Protein AF-A0A1J5G707-F1 (afdb_monomer_lite)

Structure (mmCIF, N/CA/C/O backbone):
data_AF-A0A1J5G707-F1
#
_entry.id   AF-A0A1J5G707-F1
#
loop_
_atom_site.group_PDB
_atom_site.id
_atom_site.type_symbol
_atom_site.label_atom_id
_atom_site.label_alt_id
_atom_site.label_comp_id
_atom_site.label_asym_id
_atom_site.label_entity_id
_atom_site.label_seq_id
_atom_site.pdbx_PDB_ins_code
_atom_site.Cartn_x
_atom_site.Cartn_y
_atom_site.Cartn_z
_atom_site.occupancy
_atom_site.B_iso_or_equiv
_atom_site.auth_seq_id
_atom_site.auth_comp_id
_atom_site.auth_asym_id
_atom_site.auth_atom_id
_atom_site.pdbx_PDB_model_num
ATOM 1 N N . MET A 1 1 ? -8.179 -23.708 23.354 1.00 42.88 1 MET A N 1
ATOM 2 C CA . MET A 1 1 ? -8.455 -23.627 21.904 1.00 42.88 1 MET A CA 1
ATOM 3 C C . MET A 1 1 ? -7.862 -22.336 21.342 1.00 42.88 1 MET A C 1
ATOM 5 O O . MET A 1 1 ? -8.293 -21.258 21.705 1.00 42.88 1 MET A O 1
ATOM 9 N N . ASN A 1 2 ? -6.838 -22.493 20.499 1.00 56.22 2 ASN A N 1
ATOM 10 C CA . ASN A 1 2 ? -6.420 -21.625 19.388 1.00 56.22 2 ASN A CA 1
ATOM 11 C C . ASN A 1 2 ? -6.091 -20.121 19.616 1.00 56.22 2 ASN A C 1
ATOM 13 O O . ASN A 1 2 ? -6.731 -19.232 19.063 1.00 56.22 2 ASN A O 1
ATOM 17 N N . SER A 1 3 ? -4.975 -19.843 20.297 1.00 58.81 3 SER A N 1
ATOM 18 C CA . SER A 1 3 ? -4.388 -18.502 20.515 1.00 58.81 3 SER A CA 1
ATOM 19 C C . SER A 1 3 ? -3.807 -17.802 19.263 1.00 58.81 3 SER A C 1
ATOM 21 O O . SER A 1 3 ? -3.106 -16.800 19.382 1.00 58.81 3 SER A O 1
ATOM 23 N N . LYS A 1 4 ? -4.063 -18.309 18.048 1.00 72.44 4 LYS A N 1
ATOM 24 C CA . LYS A 1 4 ? -3.436 -17.836 16.794 1.00 72.44 4 LYS A CA 1
ATOM 25 C C . LYS A 1 4 ? -4.046 -16.526 16.267 1.00 72.44 4 LYS A C 1
ATOM 27 O O . LYS A 1 4 ? -3.385 -15.784 15.544 1.00 72.44 4 LYS A O 1
ATOM 32 N N . PHE A 1 5 ? -5.295 -16.222 16.637 1.00 73.88 5 PHE A N 1
ATOM 33 C CA . PHE A 1 5 ? -6.060 -15.096 16.081 1.00 73.88 5 PHE A CA 1
ATOM 34 C C . PHE A 1 5 ? -5.427 -13.720 16.342 1.00 73.88 5 PHE A C 1
ATOM 36 O O . PHE A 1 5 ? -5.479 -12.850 15.475 1.00 73.88 5 PHE A O 1
ATOM 43 N N . GLY A 1 6 ? -4.779 -13.527 17.497 1.00 74.25 6 GLY A N 1
ATOM 44 C CA . GLY A 1 6 ? -4.115 -12.261 17.826 1.00 74.25 6 GLY A CA 1
ATOM 45 C C . GLY A 1 6 ? -2.913 -11.952 16.927 1.00 74.25 6 GLY A C 1
ATOM 46 O O . GLY A 1 6 ? -2.751 -10.812 16.498 1.00 74.25 6 GLY A O 1
ATOM 47 N N . LEU A 1 7 ? -2.114 -12.972 16.591 1.00 79.69 7 LEU A N 1
ATOM 48 C CA . LEU A 1 7 ? -0.940 -12.845 15.719 1.00 79.69 7 LEU A CA 1
ATOM 49 C C . LEU A 1 7 ? -1.351 -12.574 14.267 1.00 79.69 7 LEU A C 1
ATOM 51 O O . LEU A 1 7 ? -0.803 -11.683 13.621 1.00 79.69 7 LEU A O 1
ATOM 55 N N . LEU A 1 8 ? -2.374 -13.280 13.778 1.00 79.38 8 LEU A N 1
ATOM 56 C CA . LEU A 1 8 ? -2.905 -13.105 12.422 1.00 79.38 8 LEU A CA 1
ATOM 57 C C . LEU A 1 8 ? -3.461 -11.687 12.189 1.00 79.38 8 LEU A C 1
ATOM 59 O O . LEU A 1 8 ? -3.286 -11.118 11.109 1.00 79.38 8 LEU A O 1
ATOM 63 N N . ALA A 1 9 ? -4.079 -11.078 13.206 1.00 80.94 9 ALA A N 1
ATOM 64 C CA . ALA A 1 9 ? -4.608 -9.716 13.118 1.00 80.94 9 ALA A CA 1
ATOM 65 C C . ALA A 1 9 ? -3.503 -8.649 12.969 1.00 80.94 9 ALA A C 1
ATOM 67 O O . ALA A 1 9 ? -3.679 -7.678 12.233 1.00 80.94 9 ALA A O 1
ATOM 68 N N . SER A 1 10 ? -2.356 -8.833 13.628 1.00 79.25 10 SER A N 1
ATOM 69 C CA . SER A 1 10 ? -1.214 -7.916 13.502 1.00 79.25 10 SER A CA 1
ATOM 70 C C . SER A 1 10 ? -0.467 -8.119 12.182 1.00 79.25 10 SER A C 1
ATOM 72 O O . SER A 1 10 ? -0.151 -7.147 11.501 1.00 79.25 10 SER A O 1
ATOM 74 N N . ILE A 1 11 ? -0.258 -9.377 11.777 1.00 88.75 11 ILE A N 1
ATOM 75 C CA . ILE A 1 11 ? 0.420 -9.729 10.520 1.00 88.75 11 ILE A CA 1
ATOM 76 C C . ILE A 1 11 ? -0.360 -9.193 9.311 1.00 88.75 11 ILE A C 1
ATOM 78 O O . ILE A 1 11 ? 0.222 -8.567 8.428 1.00 88.75 11 ILE A O 1
ATOM 82 N 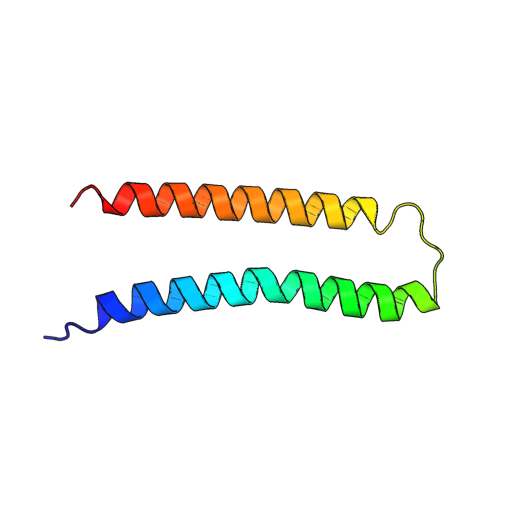N . SER A 1 12 ? -1.685 -9.367 9.295 1.00 86.12 12 SER A N 1
ATOM 83 C CA . SER A 1 12 ? -2.532 -8.855 8.208 1.00 86.12 12 SER A CA 1
ATOM 84 C C . SER A 1 12 ? -2.530 -7.325 8.122 1.00 86.12 12 SER A C 1
ATOM 86 O O . SER A 1 12 ? -2.522 -6.782 7.019 1.00 86.12 12 SER A O 1
ATOM 88 N N . GLY A 1 13 ? -2.463 -6.621 9.259 1.00 82.56 13 GLY A N 1
ATOM 89 C CA . GLY A 1 13 ? -2.314 -5.165 9.293 1.00 82.56 13 GLY A CA 1
ATOM 90 C C . GLY A 1 13 ? -1.013 -4.690 8.643 1.00 82.56 13 GLY A C 1
ATOM 91 O O . GLY A 1 13 ? -1.050 -3.806 7.790 1.00 82.56 13 GLY A O 1
ATOM 92 N N . THR A 1 14 ? 0.116 -5.311 8.994 1.00 84.69 14 THR A N 1
ATOM 93 C CA . THR A 1 14 ? 1.432 -4.979 8.425 1.00 84.69 14 THR A CA 1
ATOM 94 C C . THR A 1 14 ? 1.481 -5.238 6.921 1.00 84.69 14 THR A C 1
ATOM 96 O O . THR A 1 14 ? 1.916 -4.368 6.169 1.00 84.69 14 THR A O 1
ATOM 99 N N . ILE A 1 15 ? 0.978 -6.393 6.471 1.00 90.06 15 ILE A N 1
ATOM 100 C CA . ILE A 1 15 ? 0.938 -6.748 5.044 1.00 90.06 15 ILE A CA 1
ATOM 101 C C . ILE A 1 15 ? 0.082 -5.746 4.263 1.00 90.06 15 ILE A C 1
ATOM 103 O O . ILE A 1 15 ? 0.489 -5.287 3.199 1.00 90.06 15 ILE A O 1
ATOM 107 N N . PHE A 1 16 ? -1.076 -5.359 4.801 1.00 85.06 16 PHE A N 1
ATOM 108 C CA . PHE A 1 16 ? -1.960 -4.410 4.134 1.00 85.06 16 PHE A CA 1
ATOM 109 C C . PHE A 1 16 ? -1.319 -3.019 3.997 1.00 85.06 16 PHE A C 1
ATOM 111 O O . PHE A 1 16 ? -1.441 -2.402 2.943 1.00 85.06 16 PHE A O 1
ATOM 118 N N . ILE A 1 17 ? -0.606 -2.533 5.023 1.00 83.38 17 ILE A N 1
ATOM 119 C CA . ILE A 1 17 ? 0.140 -1.260 4.957 1.00 83.38 17 ILE A CA 1
ATOM 120 C C . ILE A 1 17 ? 1.243 -1.328 3.900 1.00 83.38 17 ILE A C 1
ATOM 122 O O . ILE A 1 17 ? 1.376 -0.399 3.103 1.00 83.38 17 ILE A O 1
ATOM 126 N N . LEU A 1 18 ? 1.990 -2.434 3.859 1.00 87.75 18 LEU A N 1
ATOM 127 C CA . LEU A 1 18 ? 3.036 -2.652 2.860 1.00 87.75 18 LEU A CA 1
ATOM 128 C C . LEU A 1 18 ? 2.464 -2.606 1.440 1.00 87.75 18 LEU A C 1
ATOM 130 O O . LEU A 1 18 ? 2.966 -1.854 0.609 1.00 87.75 18 LEU A O 1
ATOM 134 N N . LEU A 1 19 ? 1.383 -3.348 1.186 1.00 88.00 19 LEU A N 1
ATOM 135 C CA . LEU A 1 19 ? 0.706 -3.365 -0.112 1.00 88.00 19 LEU A CA 1
ATOM 136 C C . LEU A 1 19 ? 0.161 -1.980 -0.476 1.00 88.00 19 LEU A C 1
ATOM 138 O O . LEU A 1 19 ? 0.443 -1.487 -1.561 1.00 88.00 19 LEU A O 1
ATOM 142 N N . CYS A 1 20 ? -0.547 -1.315 0.441 1.00 79.06 20 CYS A N 1
ATOM 143 C CA . CYS A 1 20 ? -1.135 0.004 0.204 1.00 79.06 20 CYS A CA 1
ATOM 144 C C . CYS A 1 20 ? -0.085 1.084 -0.107 1.00 79.06 20 CYS A C 1
ATOM 146 O O . CYS A 1 20 ? -0.395 2.019 -0.837 1.00 79.06 20 CYS A O 1
ATOM 148 N N . CYS A 1 21 ? 1.146 0.951 0.399 1.00 80.06 21 CYS A N 1
ATOM 149 C CA . CYS A 1 21 ? 2.256 1.853 0.082 1.00 80.06 21 CYS A CA 1
ATOM 150 C C . CYS A 1 21 ? 2.976 1.471 -1.226 1.00 80.06 21 CYS A C 1
ATOM 152 O O . CYS A 1 21 ? 3.360 2.341 -2.007 1.00 80.06 21 CYS A O 1
ATOM 154 N N . PHE A 1 22 ? 3.119 0.173 -1.511 1.00 86.56 22 PHE A N 1
ATOM 155 C CA . PHE A 1 22 ? 3.781 -0.304 -2.729 1.00 86.56 22 PHE A CA 1
ATOM 156 C C . PHE A 1 22 ? 2.930 -0.138 -3.993 1.00 86.56 22 PHE A C 1
ATOM 158 O O . PHE A 1 22 ? 3.471 0.210 -5.041 1.00 86.56 22 PHE A O 1
ATOM 165 N N . THR A 1 23 ? 1.614 -0.360 -3.922 1.00 83.94 23 THR A N 1
ATOM 166 C CA . THR A 1 23 ? 0.697 -0.206 -5.063 1.00 83.94 23 THR A CA 1
ATOM 167 C C . THR A 1 23 ? 0.774 1.179 -5.719 1.00 83.94 23 THR A C 1
ATOM 169 O O . THR A 1 23 ? 0.952 1.219 -6.936 1.00 83.94 23 THR A O 1
ATOM 172 N N . PRO A 1 24 ? 0.689 2.315 -4.991 1.00 81.06 24 PRO A N 1
ATOM 173 C CA . PRO A 1 24 ? 0.767 3.629 -5.617 1.00 81.06 24 PRO A CA 1
ATOM 174 C C . PRO A 1 24 ? 2.141 3.881 -6.234 1.00 81.06 24 PRO A C 1
ATOM 176 O O . PRO A 1 24 ? 2.201 4.414 -7.335 1.00 81.06 24 PRO A O 1
ATOM 179 N N . LEU A 1 25 ? 3.236 3.444 -5.601 1.00 84.69 25 LEU A N 1
ATOM 180 C CA . LEU A 1 25 ? 4.577 3.584 -6.178 1.00 84.69 25 LEU A CA 1
ATOM 181 C C . LEU A 1 25 ? 4.719 2.797 -7.485 1.00 84.69 25 LEU A C 1
ATOM 183 O O . LEU A 1 25 ? 5.204 3.353 -8.470 1.00 84.69 25 LEU A O 1
ATOM 187 N N . LEU A 1 26 ? 4.258 1.541 -7.528 1.00 83.44 26 LEU A N 1
ATOM 188 C CA . LEU A 1 26 ? 4.288 0.726 -8.747 1.00 83.44 26 LEU A CA 1
ATOM 189 C C . LEU A 1 26 ? 3.449 1.354 -9.860 1.00 83.44 26 LEU A C 1
ATOM 191 O O . LEU A 1 26 ? 3.920 1.460 -10.987 1.00 83.44 26 LEU A O 1
ATOM 195 N N . VAL A 1 27 ? 2.231 1.801 -9.545 1.00 83.44 27 VAL A N 1
ATOM 196 C CA . VAL A 1 27 ? 1.327 2.420 -10.524 1.00 83.44 27 VAL A CA 1
ATOM 197 C C . VAL A 1 27 ? 1.892 3.739 -11.045 1.00 83.44 27 VAL A C 1
ATOM 199 O O . VAL A 1 27 ? 1.853 3.969 -12.249 1.00 83.44 27 VAL A O 1
ATOM 202 N N . ILE A 1 28 ? 2.461 4.583 -10.179 1.00 78.94 28 ILE A N 1
ATOM 203 C CA . ILE A 1 28 ? 3.100 5.839 -10.593 1.00 78.94 28 ILE A CA 1
ATOM 204 C C . ILE A 1 28 ? 4.321 5.547 -11.465 1.00 78.94 28 ILE A C 1
ATOM 206 O O . ILE A 1 28 ? 4.483 6.191 -12.492 1.00 78.94 28 ILE A O 1
ATOM 210 N N . SER A 1 29 ? 5.145 4.560 -11.104 1.00 81.75 29 SER A N 1
ATOM 211 C CA . SER A 1 29 ? 6.329 4.179 -11.884 1.00 81.75 29 SER A CA 1
ATOM 212 C C . SER A 1 29 ? 5.935 3.651 -13.264 1.00 81.75 29 SER A C 1
ATOM 214 O O . SER A 1 29 ? 6.419 4.153 -14.271 1.00 81.75 29 SER A O 1
ATOM 216 N N . LEU A 1 30 ? 5.010 2.686 -13.333 1.00 79.81 30 LEU A N 1
ATOM 217 C CA . LEU A 1 30 ? 4.523 2.136 -14.603 1.00 79.81 30 LEU A CA 1
ATOM 218 C C . LEU A 1 30 ? 3.787 3.194 -15.436 1.00 79.81 30 LEU A C 1
ATOM 220 O O . LEU A 1 30 ? 3.964 3.243 -16.650 1.00 79.81 30 LEU A O 1
ATOM 224 N N . GLY A 1 31 ? 2.989 4.052 -14.798 1.00 77.38 31 GLY A N 1
ATOM 225 C CA . GLY A 1 31 ? 2.273 5.144 -15.450 1.00 77.38 31 GLY A CA 1
ATOM 226 C C . GLY A 1 31 ? 3.220 6.213 -15.989 1.00 77.38 31 GLY A C 1
ATOM 227 O O . GLY A 1 31 ? 3.081 6.622 -17.134 1.00 77.38 31 GLY A O 1
ATOM 228 N N . ALA A 1 32 ? 4.227 6.619 -15.216 1.00 73.12 32 ALA A N 1
ATOM 229 C CA . ALA A 1 32 ? 5.240 7.576 -15.649 1.00 73.12 32 ALA A CA 1
ATOM 230 C C . ALA A 1 32 ? 6.127 7.005 -16.762 1.00 73.12 32 ALA A C 1
ATOM 232 O O . ALA A 1 32 ? 6.422 7.713 -17.715 1.00 73.12 32 ALA A O 1
ATOM 233 N N . ILE A 1 33 ? 6.516 5.730 -16.689 1.00 78.81 33 ILE A N 1
ATOM 234 C CA . ILE A 1 33 ? 7.337 5.094 -17.729 1.00 78.81 33 ILE A CA 1
ATOM 235 C C . ILE A 1 33 ? 6.512 4.872 -19.010 1.00 78.81 33 ILE A C 1
ATOM 237 O O . ILE A 1 33 ? 7.000 5.136 -20.105 1.00 78.81 33 ILE A O 1
ATOM 241 N N . GLY A 1 34 ? 5.255 4.429 -18.890 1.00 69.75 34 GLY A N 1
ATOM 242 C CA . GLY A 1 34 ? 4.377 4.135 -20.027 1.00 69.75 34 GLY A CA 1
ATOM 243 C C . GLY A 1 34 ? 3.763 5.375 -20.684 1.00 69.75 34 GLY A C 1
ATOM 244 O O . GLY A 1 34 ? 3.863 5.539 -21.896 1.00 69.75 34 GLY A O 1
ATOM 245 N N . LEU A 1 35 ? 3.146 6.270 -19.901 1.00 58.31 35 LEU A N 1
ATOM 246 C CA . LEU A 1 35 ? 2.551 7.514 -20.412 1.00 58.31 35 LEU A CA 1
ATOM 247 C C . LEU A 1 35 ? 3.575 8.639 -20.582 1.00 58.31 35 LEU A C 1
ATOM 249 O O . LEU A 1 35 ? 3.373 9.503 -21.434 1.00 58.31 35 LEU A O 1
ATOM 253 N N . GLY A 1 36 ? 4.676 8.644 -19.824 1.00 62.44 36 GLY A N 1
ATOM 254 C CA . GLY A 1 36 ? 5.748 9.630 -20.006 1.00 62.44 36 GLY A CA 1
ATOM 255 C C . GLY A 1 36 ? 6.483 9.468 -21.335 1.00 62.44 36 GLY A C 1
ATOM 256 O O . GLY A 1 36 ? 7.006 10.447 -21.856 1.00 62.44 36 GLY A O 1
ATOM 257 N N . ALA A 1 37 ? 6.446 8.274 -21.933 1.00 62.09 37 ALA A N 1
ATOM 258 C CA . ALA A 1 37 ? 6.913 8.057 -23.298 1.00 62.09 37 ALA A CA 1
ATOM 259 C C . ALA A 1 37 ? 5.940 8.590 -24.374 1.00 62.09 37 ALA A C 1
ATOM 261 O O . ALA A 1 37 ? 6.367 8.806 -25.505 1.00 62.09 37 ALA A O 1
ATOM 262 N N . LEU A 1 38 ? 4.653 8.804 -24.050 1.00 60.25 38 LEU A N 1
ATOM 263 C CA . LEU A 1 38 ? 3.599 9.104 -25.034 1.00 60.25 38 LEU A CA 1
ATOM 264 C C . LEU A 1 38 ? 2.987 10.516 -24.932 1.00 60.25 38 LEU A C 1
ATOM 266 O O . LEU A 1 38 ? 2.502 11.028 -25.937 1.00 60.25 38 LEU A O 1
ATOM 270 N N . THR A 1 39 ? 2.969 11.156 -23.757 1.00 57.31 39 THR A N 1
ATOM 271 C CA . THR A 1 39 ? 2.126 12.347 -23.514 1.00 57.31 39 THR A CA 1
ATOM 272 C C . THR A 1 39 ? 2.737 13.314 -22.494 1.00 57.31 39 THR A C 1
ATOM 274 O O . THR A 1 39 ? 2.768 13.041 -21.295 1.00 57.31 39 THR A O 1
ATOM 277 N N . GLY A 1 40 ? 3.198 14.477 -22.962 1.00 59.25 40 GLY A N 1
ATOM 278 C CA . GLY A 1 40 ? 3.744 15.566 -22.145 1.00 59.25 40 GLY A CA 1
ATOM 279 C C . GLY A 1 40 ? 2.743 16.167 -21.146 1.00 59.25 40 GLY A C 1
ATOM 280 O O . GLY A 1 40 ? 1.981 17.066 -21.469 1.00 59.25 40 GLY A O 1
ATOM 281 N N . TYR A 1 41 ? 2.747 15.627 -19.929 1.00 58.94 41 TYR A N 1
ATOM 282 C CA . TYR A 1 41 ? 2.946 16.309 -18.640 1.00 58.94 41 TYR A CA 1
ATOM 283 C C . TYR A 1 41 ? 2.461 17.770 -18.460 1.00 58.94 41 TYR A C 1
ATOM 285 O O . TYR A 1 41 ? 3.280 18.686 -18.442 1.00 58.94 41 TYR A O 1
ATOM 293 N N . LEU A 1 42 ? 1.177 18.007 -18.149 1.00 57.38 42 LEU A N 1
ATOM 294 C CA . LEU A 1 42 ? 0.842 19.230 -17.391 1.00 57.38 42 LEU A CA 1
ATOM 295 C C . LEU A 1 42 ? -0.255 19.061 -16.332 1.00 57.38 42 LEU A C 1
ATOM 297 O O . LEU A 1 42 ? -0.048 19.487 -15.203 1.00 57.38 42 LEU A O 1
ATOM 301 N N . ASP A 1 43 ? -1.345 18.343 -16.615 1.00 57.62 43 ASP A N 1
ATOM 302 C CA . ASP A 1 43 ? -2.420 18.149 -15.615 1.00 57.62 43 ASP A CA 1
ATOM 303 C C . ASP A 1 43 ? -2.440 16.746 -14.981 1.00 57.62 43 ASP A C 1
ATOM 305 O O . ASP A 1 43 ? -2.855 16.545 -13.839 1.00 57.62 43 ASP A O 1
ATOM 309 N N . TYR A 1 44 ? -1.916 15.747 -15.692 1.00 58.06 44 TYR A N 1
ATOM 310 C CA . TYR A 1 44 ? -2.125 14.340 -15.345 1.00 58.06 44 TYR A CA 1
ATOM 311 C C . TYR A 1 44 ? -1.288 13.807 -14.184 1.00 58.06 44 TYR A C 1
ATOM 313 O O . TYR A 1 44 ? -1.563 12.707 -13.733 1.00 58.06 44 TYR A O 1
ATOM 321 N N . VAL A 1 45 ? -0.280 14.533 -13.697 1.00 66.25 45 VAL A N 1
ATOM 322 C CA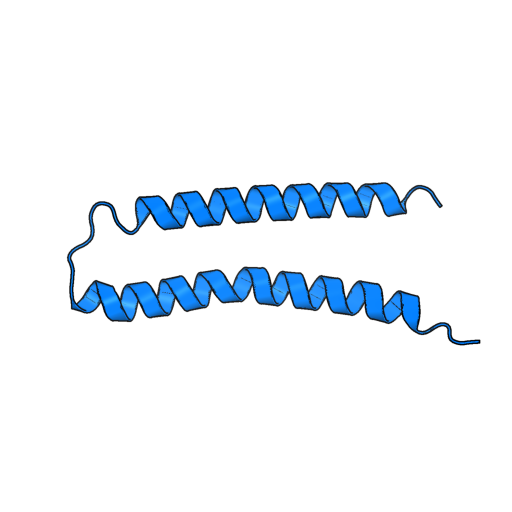 . VAL A 1 45 ? 0.531 14.107 -12.537 1.00 66.25 45 VAL A CA 1
ATOM 323 C C . VAL A 1 45 ? 0.090 14.796 -11.253 1.00 66.25 45 VAL A C 1
ATOM 325 O O . VAL A 1 45 ? 0.132 14.186 -10.183 1.00 66.25 45 VAL A O 1
ATOM 328 N N . LEU A 1 46 ? -0.413 16.028 -11.350 1.00 66.44 46 LEU A N 1
ATOM 329 C CA . LEU A 1 46 ? -0.831 16.795 -10.183 1.00 66.44 46 LEU A CA 1
ATOM 330 C C . LEU A 1 46 ? -2.121 16.226 -9.573 1.00 66.44 46 LEU A C 1
ATOM 332 O O . LEU A 1 46 ? -2.190 16.027 -8.360 1.00 66.44 46 LEU A O 1
ATOM 336 N N . LEU A 1 47 ? -3.102 15.864 -10.409 1.00 68.81 47 LEU A N 1
ATOM 337 C CA . LEU A 1 47 ? -4.350 15.232 -9.965 1.00 68.81 47 LEU A CA 1
ATOM 338 C C . LEU A 1 47 ? -4.159 13.880 -9.247 1.00 68.81 47 LEU A C 1
ATOM 340 O O . LEU A 1 47 ? -4.691 13.730 -8.144 1.00 68.81 47 LEU A O 1
ATOM 344 N N . PRO A 1 48 ? -3.423 12.887 -9.787 1.00 67.19 48 PRO A N 1
ATOM 345 C CA . PRO A 1 48 ? -3.232 11.618 -9.093 1.00 67.19 48 PRO A CA 1
ATOM 346 C C . PRO A 1 48 ? -2.320 11.750 -7.878 1.00 67.19 48 PRO A C 1
ATOM 348 O O . PRO A 1 48 ? -2.562 11.057 -6.895 1.00 67.19 48 PRO A O 1
ATOM 351 N N . ALA A 1 49 ? -1.328 12.648 -7.884 1.00 75.38 49 ALA A N 1
ATOM 352 C CA . ALA A 1 49 ? -0.522 12.906 -6.692 1.00 75.38 49 ALA A CA 1
ATOM 353 C C . ALA A 1 49 ? -1.396 13.425 -5.536 1.00 75.38 49 ALA A C 1
ATOM 355 O O . ALA A 1 49 ? -1.329 12.893 -4.426 1.00 75.38 49 ALA A O 1
ATOM 356 N N . LEU A 1 50 ? -2.278 14.394 -5.810 1.00 71.25 50 LEU A N 1
ATOM 357 C CA . LEU A 1 50 ? -3.241 14.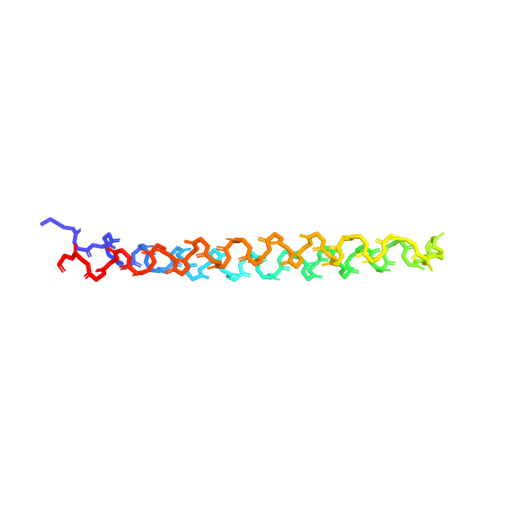915 -4.834 1.00 71.25 50 LEU A CA 1
ATOM 358 C C . LEU A 1 50 ? -4.244 13.838 -4.391 1.00 71.25 50 LEU A C 1
ATOM 360 O O . LEU A 1 50 ? -4.481 13.669 -3.195 1.00 71.25 50 LEU A O 1
ATOM 364 N N . GLY A 1 51 ? -4.792 13.067 -5.334 1.00 81.62 51 GLY A N 1
ATOM 365 C CA . GLY A 1 51 ? -5.748 11.996 -5.045 1.00 81.62 51 GLY A CA 1
ATOM 366 C C . GLY A 1 51 ? -5.155 10.882 -4.178 1.00 81.62 51 GLY A C 1
ATOM 367 O O . GLY A 1 51 ? -5.763 10.481 -3.183 1.00 81.62 51 GLY A O 1
ATOM 368 N N . VAL A 1 52 ? -3.941 10.427 -4.501 1.00 81.25 52 VAL A N 1
ATOM 369 C CA . VAL A 1 52 ? -3.208 9.428 -3.710 1.00 81.25 52 VAL A CA 1
ATOM 370 C C . VAL A 1 52 ? -2.898 9.978 -2.324 1.00 81.25 52 VAL A C 1
ATOM 372 O O . VAL A 1 52 ? -3.119 9.281 -1.335 1.00 81.25 52 VAL A O 1
ATOM 375 N N . MET A 1 53 ? -2.453 11.232 -2.217 1.00 76.94 53 MET A N 1
ATOM 376 C CA . MET A 1 53 ? -2.120 11.816 -0.922 1.00 76.94 53 MET A CA 1
ATOM 377 C C . MET A 1 53 ? -3.355 11.948 -0.014 1.00 76.94 53 MET A C 1
ATOM 379 O O . MET A 1 53 ? -3.293 11.585 1.163 1.00 76.94 53 MET A O 1
ATOM 383 N N . ILE A 1 54 ? -4.497 12.390 -0.548 1.00 85.62 54 ILE A N 1
ATOM 384 C CA . ILE A 1 54 ? -5.754 12.481 0.210 1.00 85.62 54 ILE A CA 1
ATOM 385 C C . ILE A 1 54 ? -6.254 11.081 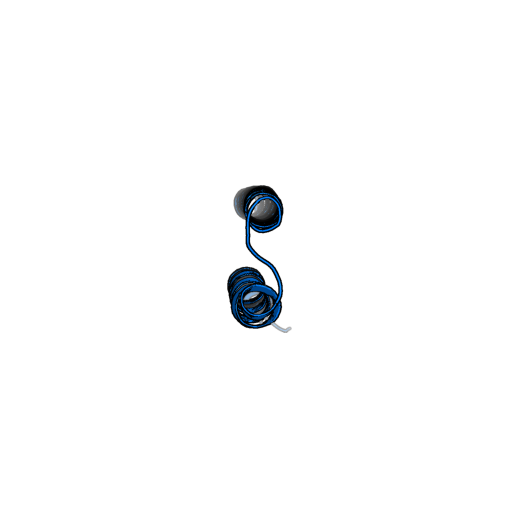0.589 1.00 85.62 54 ILE A C 1
ATOM 387 O O . ILE A 1 54 ? -6.592 10.844 1.751 1.00 85.62 54 ILE A O 1
ATOM 391 N N . GLY A 1 55 ? -6.242 10.133 -0.352 1.00 84.50 55 GLY A N 1
ATOM 392 C CA . GLY A 1 55 ? -6.644 8.747 -0.110 1.00 84.50 55 GLY A CA 1
ATOM 393 C C . GLY A 1 55 ? -5.811 8.078 0.986 1.00 84.50 55 GLY A C 1
ATOM 394 O O . GLY A 1 55 ? -6.371 7.517 1.932 1.00 84.50 55 GLY A O 1
ATOM 395 N N . LEU A 1 56 ? -4.482 8.211 0.921 1.00 79.31 56 LEU A N 1
ATOM 396 C CA . LEU A 1 56 ? -3.555 7.711 1.940 1.00 79.31 56 LEU A CA 1
ATOM 397 C C . LEU A 1 56 ? -3.760 8.403 3.289 1.00 79.31 56 LEU A C 1
ATOM 399 O O . LEU A 1 56 ? -3.730 7.738 4.322 1.00 79.31 56 LEU A O 1
ATOM 403 N N . THR A 1 57 ? -4.004 9.715 3.299 1.00 84.31 57 THR A N 1
ATOM 404 C CA . THR A 1 57 ? -4.239 10.474 4.537 1.00 84.31 57 THR A CA 1
ATOM 405 C C . THR A 1 57 ? -5.513 10.006 5.234 1.00 84.31 57 THR A C 1
ATOM 407 O O . THR A 1 57 ? -5.488 9.729 6.433 1.00 84.31 57 THR A O 1
ATOM 410 N N . ILE A 1 58 ? -6.615 9.840 4.497 1.00 85.50 58 ILE A N 1
ATOM 411 C CA . ILE A 1 58 ? -7.878 9.321 5.044 1.00 85.50 58 ILE A CA 1
ATOM 412 C C . ILE A 1 58 ? -7.690 7.886 5.544 1.00 85.50 58 ILE A C 1
ATOM 414 O O . ILE A 1 58 ? -8.161 7.536 6.631 1.00 85.50 58 ILE A O 1
ATOM 418 N N . TRP A 1 59 ? -6.976 7.058 4.780 1.00 78.88 59 TRP A N 1
ATOM 419 C CA . TRP A 1 59 ? -6.716 5.673 5.146 1.00 78.88 59 TRP A CA 1
ATOM 420 C C . TRP A 1 59 ? -5.858 5.558 6.419 1.00 78.88 59 TRP A C 1
ATOM 422 O O . TRP A 1 59 ? -6.248 4.868 7.367 1.00 78.88 59 TRP A O 1
ATOM 432 N N . SER A 1 60 ? -4.760 6.314 6.493 1.00 77.56 60 SER A N 1
ATOM 433 C CA . SER A 1 60 ? -3.875 6.409 7.659 1.00 77.56 60 SER A CA 1
ATOM 434 C C . SER A 1 60 ? -4.604 6.964 8.885 1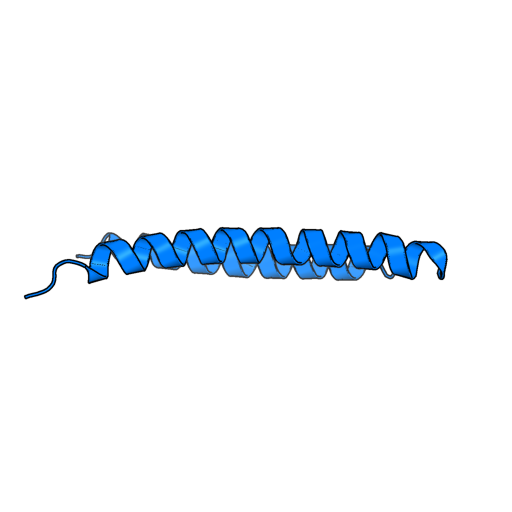.00 77.56 60 SER A C 1
ATOM 436 O O . SER A 1 60 ? -4.541 6.384 9.969 1.00 77.56 60 SER A O 1
ATOM 438 N N . TYR A 1 61 ? -5.397 8.025 8.716 1.00 80.12 61 TYR A N 1
ATOM 439 C CA . TYR A 1 61 ? -6.189 8.607 9.798 1.00 80.12 61 TYR A CA 1
ATOM 440 C C . TYR A 1 61 ? -7.244 7.629 10.335 1.00 80.12 61 TYR A C 1
ATOM 442 O O . TYR A 1 61 ? -7.409 7.477 11.550 1.00 80.12 61 TYR A O 1
ATOM 450 N N . SER A 1 62 ? -7.937 6.913 9.445 1.00 77.56 62 SER A N 1
ATOM 451 C CA . SER A 1 62 ? -8.897 5.870 9.819 1.00 77.56 62 SER A CA 1
ATOM 452 C C . SER A 1 62 ? -8.216 4.725 10.572 1.00 77.56 62 SER A C 1
ATOM 454 O O . SER A 1 62 ? -8.740 4.261 11.590 1.00 77.56 62 SER A O 1
ATOM 456 N N . ARG A 1 63 ? -7.017 4.312 10.137 1.00 70.06 63 ARG A N 1
ATOM 457 C CA . ARG A 1 63 ? -6.214 3.291 10.818 1.00 70.06 63 ARG A CA 1
ATOM 458 C C . ARG A 1 63 ? -5.770 3.751 12.208 1.00 70.06 63 ARG A C 1
ATOM 460 O O . ARG A 1 63 ? -6.067 3.059 13.178 1.00 70.06 63 ARG A O 1
ATOM 467 N N . TYR A 1 64 ? -5.217 4.957 12.332 1.00 67.56 64 TYR A N 1
ATOM 468 C CA . TYR A 1 64 ? -4.820 5.551 13.613 1.00 67.56 64 TYR A CA 1
ATOM 469 C C . TYR A 1 64 ? -5.986 5.627 14.615 1.00 67.56 64 TYR A C 1
ATOM 471 O O . TYR A 1 64 ? -5.844 5.334 15.806 1.00 67.56 64 TYR A O 1
ATOM 479 N N . ARG A 1 65 ? -7.190 5.954 14.128 1.00 67.81 65 ARG A N 1
ATOM 480 C CA . ARG A 1 65 ? -8.423 5.944 14.932 1.00 67.81 65 ARG A CA 1
ATOM 481 C C . ARG A 1 65 ? -8.829 4.537 15.374 1.00 67.81 65 ARG A C 1
ATOM 483 O O . ARG A 1 65 ? -9.434 4.401 16.435 1.00 67.81 65 ARG A O 1
ATOM 490 N N . ARG A 1 66 ? -8.530 3.496 14.592 1.00 62.66 66 ARG A N 1
ATOM 491 C CA . ARG A 1 66 ? -8.807 2.096 14.957 1.00 62.66 66 ARG A CA 1
ATOM 492 C C . ARG A 1 66 ? -7.832 1.590 16.016 1.00 62.66 66 ARG A C 1
ATOM 494 O O . ARG A 1 66 ? -8.275 0.925 16.949 1.00 62.66 66 ARG A O 1
ATOM 501 N N . ASP A 1 67 ? -6.557 1.963 15.928 1.00 61.50 67 ASP A N 1
ATOM 502 C CA . ASP A 1 67 ? -5.541 1.570 16.912 1.00 61.50 67 ASP A CA 1
ATOM 503 C C . ASP A 1 67 ? -5.806 2.220 18.293 1.00 61.50 67 ASP A C 1
ATOM 505 O O . ASP A 1 67 ? -5.676 1.561 19.322 1.00 61.50 67 ASP A O 1
ATOM 509 N N . ARG A 1 68 ? -6.355 3.447 18.344 1.00 54.88 68 ARG A N 1
ATOM 510 C CA . ARG A 1 68 ? -6.847 4.081 19.593 1.00 54.88 68 ARG A CA 1
ATOM 511 C C . ARG A 1 68 ? -8.024 3.343 20.258 1.00 54.88 68 ARG A C 1
ATOM 513 O O . ARG A 1 68 ? -8.216 3.485 21.461 1.00 54.88 68 ARG A O 1
ATOM 520 N N . LYS A 1 69 ? -8.812 2.547 19.519 1.00 51.84 69 LYS A N 1
ATOM 521 C CA . LYS A 1 69 ? -9.922 1.745 20.084 1.00 51.84 69 LYS A CA 1
ATOM 522 C C . LYS A 1 69 ? -9.456 0.428 20.722 1.00 51.84 69 LYS A C 1
ATOM 524 O O . LYS A 1 69 ? -10.243 -0.208 21.413 1.00 51.84 69 LYS A O 1
ATOM 529 N N . ARG A 1 70 ? -8.192 0.029 20.521 1.00 53.28 70 ARG A N 1
ATOM 530 C CA . ARG A 1 70 ? -7.575 -1.159 21.143 1.00 53.28 70 ARG A CA 1
ATOM 531 C C . ARG A 1 70 ? -7.099 -0.917 22.582 1.00 53.28 70 ARG A C 1
ATOM 533 O O . ARG A 1 70 ? -6.904 -1.894 23.287 1.00 53.28 70 ARG A O 1
ATOM 540 N N . CYS A 1 71 ? -6.988 0.338 23.037 1.00 49.06 71 CYS A N 1
ATOM 541 C CA . CYS A 1 71 ? -6.764 0.704 24.449 1.00 49.06 71 CYS A CA 1
ATOM 542 C C . CYS A 1 71 ? -8.079 0.895 25.232 1.00 49.06 71 CYS A C 1
ATOM 544 O O . CYS A 1 71 ? -8.154 1.709 26.149 1.00 49.06 71 CYS A O 1
ATOM 546 N N . LYS A 1 72 ? -9.135 0.173 24.845 1.00 42.75 72 LYS A N 1
ATOM 547 C CA . LYS A 1 72 ? -10.349 0.007 25.649 1.00 42.75 72 LYS A CA 1
ATOM 548 C C . LYS A 1 72 ? -10.735 -1.474 25.699 1.00 42.75 72 LYS A C 1
ATOM 550 O O . LYS A 1 72 ? -11.840 -1.842 25.312 1.00 42.75 72 LYS A O 1
ATOM 555 N N . HIS A 1 73 ? -9.788 -2.314 26.102 1.00 42.06 73 HIS A N 1
ATOM 556 C CA . HIS A 1 73 ? -10.075 -3.607 26.711 1.00 42.06 73 HIS A CA 1
ATOM 557 C C . HIS A 1 73 ? -9.008 -3.872 27.765 1.00 42.06 73 HIS A C 1
ATOM 559 O O . HIS A 1 73 ? -7.818 -3.869 27.380 1.00 42.06 73 HIS A O 1
#

Radius of gyration: 17.7 Å; chains: 1; bounding box: 18×43×52 Å

Sequence (73 aa):
MNSKFGLLASISGTIFILLCCFTPLLVISLGAIGLGALTGYLDYVLLPALGVMIGLTIWSYSRYRRDRKRCKH

pLDDT: mean 72.32, std 12.34, range [42.06, 90.06]

Foldseek 3Di:
DDPCVVVVVVVVVVVVVVCLVVVVVVCCVCCCVVCVVPDDDDPVPVVVVVVSVVVVVVVVVVVVVVVVVVVPD

Secondary structure (DSSP, 8-state):
--TTHHHHHHHHHHHHHHHHHHHHHHHHHHHHHHHHTTS--SSTTHHHHHHHHHHHHHHHHHHHHHHGGGG--

=== Feature glossary ===
The record interleaves many kinds of information about one protein. Here is each kind framed as the question it answers.

Q: What does the local fold look like, residue by residue?
A: A 3Di character summarizes, for each residue, the relative orientation of the Cα frame of its nearest spatial neighbor. Because it encodes fold topology rather than chemistry, 3Di alignments detect remote structural similarity that sequence alignment misses.

Q: Which residues are in helices, strands, or loops?
A: Secondary structure is the local, repeating backbone conformation. DSSP classifies it into eight states by reading the hydrogen-bond network: three helix types (H, G, I), two β types (E, B), two non-regular types (T, S), and unstructured coil (-).

Q: How big and how compact is the whole molecule?
A: Three whole-structure scalars: the radius of gyration (RMS distance of Cα from centroid, in Å), the count of Cα–Cα contacts (pairs closer than 8 Å and separated by more than four residues in sequence — i.e. tertiary, not local, contacts), and the bounding-box dimensions. Together they distinguish compact globular folds from extended fibres or disordered chains.

Q: How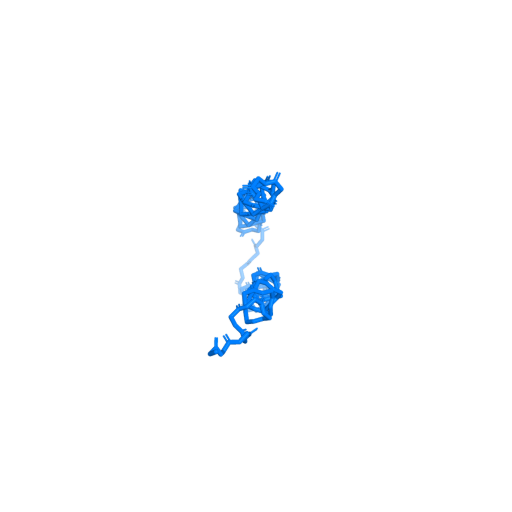 confident is the AlphaFold model at each residue?
A: For AlphaFold models, the B-factor field carries pLDDT — the model's own estimate of local accuracy on a 0–100 scale. Regions with pLDDT<50 should be treated as essentially unmodeled; they often correspond to intrinsically disordered segments.

Q: What family and function is it annotated with?
A: Functional annotations link the protein to curated databases. InterPro entries identify conserved domains and families by matching the sequence against member-database signatures (Pfam, PROSITE, CDD, …). Gene Ontology (GO) terms describe molecular function, biological process, and cellular component in a controlled vocabulary. CATH places the structure in a hierarchical fold classification (Class/Architecture/Topology/Homologous-superfamily). The organism is the source species.

Q: What known structures does this most resemble?
A: Nearest PDB neighbors are the top structural matches found by Foldseek when searching this structure against the entire Protein Data Bank. Each hit reports a TM-score (0 to 1; >0.5 almost always implies the same fold) and an E-value. These are *structural* homologs — they may share no detectable sequence similarity.

Q: Which residues are buried vs exposed?
A: Solvent-accessible surface area (SASA) is the area in Å² traced out by the centre of a 1.4 Å probe sphere (a water molecule) rolled over the protein's van der Waals surface (Shrake–Rupley / Lee–Richards construction). Buried residues have near-zero SASA; fully exposed residues can exceed 200 Å². The total SASA scales roughly with the number of surface residues.

Q: What are the backbone torsion angles?
A: φ (phi) and ψ (psi) are the two rotatable backbone dihedrals per residue: φ is the C(i-1)–N–Cα–C torsion, ψ is the N–Cα–C–N(i+1) torsion, both in degrees on (−180°, 180°]. α-helical residues cluster near (−60°, −45°); β-strand residues near (−120°, +130°). A Ramachandran plot is simply a scatter of (φ, ψ) for every residue.

Q: Are the domains correctly placed relative to each other?
A: Predicted aligned error is AlphaFold's pairwise confidence. Unlike pLDDT (per-residue), PAE is per-residue-pair and captures whether two parts of the structure are correctly placed relative to each other. Units are ångströms of expected positional error.

Q: What if only a Cα trace is available?
A: P-SEA three-state annotation labels each residue as helix, strand, or coil based purely on the geometry of the Cα trace. It serves as a fallback when the full backbone (and thus DSSP) is unavailable.

Q: What is the amino-acid chain?
A: This is the polypeptide sequence — one letter per residue, N-terminus first. Length ranges from a few dozen residues for small domains to over a thousand for large multi-domain proteins.

Q: What do the rendered images show?
A: The six renders are orthographic views along the three Cartesian axes in both directions. Representation (cartoon, sticks, or surface) and color scheme (sequence-rainbow or by-chain) vary across proteins so the training set covers all the common visualization conventions.

Q: What do the diagnostic plots show?
A: Plot images: a contact map (which residues are close in 3D, as an N×N binary image), a Ramachandran scatter (backbone torsion angles, revealing secondary-structure composition at a glance), and — for AlphaFold structures — a PAE heatmap (pairwise prediction confidence).

Q: How mobile is each atom in the crystal?
A: B-factor (Debye–Waller factor) reflects atomic displacement in the crystal lattice. It is an experimental observable (units Å²), not a prediction; low values mean the atom is pinned down, high values mean it moves or is heterogeneous across the crystal.

Q: Where is each backbone atom in 3D?
A: The mmCIF table is the protein's shape written out atom by atom. For each backbone N, Cα, C, and carbonyl O, it records an (x, y, z) coordinate triple in Å plus the residue type, chain letter, and residue number.